Protein AF-A0A2E6QC23-F1 (afdb_monomer)

Structure (mmCIF, N/CA/C/O backbone):
data_AF-A0A2E6QC23-F1
#
_entry.id   AF-A0A2E6QC23-F1
#
loop_
_atom_site.group_PDB
_atom_site.id
_ato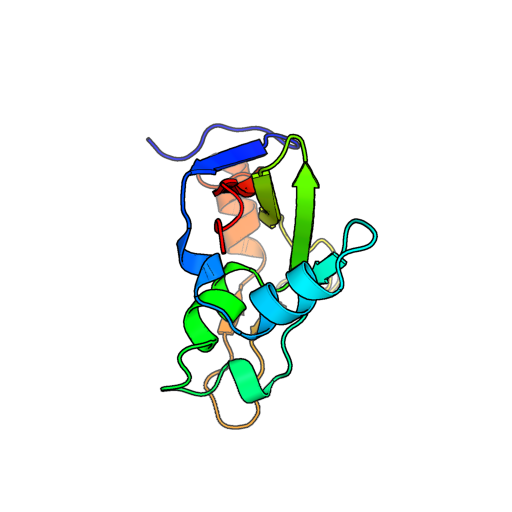m_site.type_symbol
_atom_site.label_atom_id
_atom_site.label_alt_id
_atom_site.label_comp_id
_atom_site.label_asym_id
_atom_site.label_entity_id
_atom_site.label_seq_id
_atom_site.pdbx_PDB_ins_code
_atom_site.Cartn_x
_atom_site.Cartn_y
_atom_site.Cartn_z
_atom_site.occupancy
_atom_site.B_iso_or_equiv
_atom_site.auth_seq_id
_atom_site.auth_comp_id
_atom_site.auth_asym_id
_atom_site.auth_atom_id
_atom_site.pdbx_PDB_model_num
ATOM 1 N N . MET A 1 1 ? -7.668 17.070 -14.080 1.00 34.06 1 MET A N 1
ATOM 2 C CA . MET A 1 1 ? -6.882 17.931 -13.175 1.00 34.06 1 MET A CA 1
ATOM 3 C C . MET A 1 1 ? -5.645 17.131 -12.803 1.00 34.06 1 MET A C 1
ATOM 5 O O . MET A 1 1 ? -5.799 16.092 -12.177 1.00 34.06 1 MET A O 1
ATOM 9 N N . LEU A 1 2 ? -4.474 17.508 -13.325 1.00 41.25 2 LEU A N 1
ATOM 10 C CA . LEU A 1 2 ? -3.199 16.893 -12.937 1.00 41.25 2 LEU A CA 1
ATOM 11 C C . LEU A 1 2 ? -2.903 17.344 -11.500 1.00 41.25 2 LEU A C 1
ATOM 13 O O . LEU A 1 2 ? -3.208 18.482 -11.142 1.00 41.25 2 LEU A O 1
ATOM 17 N N . LEU A 1 3 ? -2.489 16.391 -10.672 1.00 45.81 3 LEU A N 1
ATOM 18 C CA . LEU A 1 3 ? -2.506 16.433 -9.208 1.00 45.81 3 LEU A CA 1
ATOM 19 C C . LEU A 1 3 ? -1.880 17.733 -8.651 1.00 45.81 3 LEU A C 1
ATOM 21 O O . LEU A 1 3 ? -0.894 18.200 -9.203 1.00 45.81 3 LEU A O 1
ATOM 25 N N . PRO A 1 4 ? -2.419 18.352 -7.584 1.00 43.31 4 PRO A N 1
ATOM 26 C CA . PRO A 1 4 ? -1.872 19.598 -7.044 1.00 43.31 4 PRO A CA 1
ATOM 27 C C . PRO A 1 4 ? -0.528 19.409 -6.317 1.00 43.31 4 PRO A C 1
ATOM 29 O O . PRO A 1 4 ? -0.362 18.482 -5.527 1.00 43.31 4 PRO A O 1
ATOM 32 N N . SER A 1 5 ? 0.376 20.375 -6.505 1.00 47.00 5 SER A N 1
ATOM 33 C CA . SER A 1 5 ? 1.673 20.514 -5.822 1.00 47.00 5 SER A CA 1
ATOM 34 C C . SER A 1 5 ? 1.590 20.450 -4.307 1.00 47.00 5 SER A C 1
ATOM 36 O O . SER A 1 5 ? 0.807 21.200 -3.711 1.00 47.00 5 SER A O 1
ATOM 38 N N . SER A 1 6 ? 2.404 19.575 -3.691 1.00 51.03 6 SER A N 1
ATOM 39 C CA . SER A 1 6 ? 2.710 19.610 -2.247 1.00 51.03 6 SER A CA 1
ATOM 40 C C . SER A 1 6 ? 3.490 18.396 -1.743 1.00 51.03 6 SER A C 1
ATOM 42 O O . SER A 1 6 ? 2.945 17.302 -1.616 1.00 51.03 6 SER A O 1
ATOM 44 N N . LYS A 1 7 ? 4.714 18.647 -1.289 1.00 52.28 7 LYS A N 1
ATOM 45 C CA . LYS A 1 7 ? 5.441 17.772 -0.368 1.00 52.28 7 LYS A CA 1
ATOM 46 C C . LYS A 1 7 ? 4.603 17.590 0.910 1.00 52.28 7 LYS A C 1
ATOM 48 O O . LYS A 1 7 ? 4.261 18.582 1.549 1.00 52.28 7 LYS A O 1
ATOM 53 N N . GLY A 1 8 ? 4.258 16.350 1.259 1.00 60.50 8 GLY A N 1
ATOM 54 C CA . GLY A 1 8 ? 3.508 16.031 2.482 1.00 60.50 8 GLY A CA 1
ATOM 55 C C . GLY A 1 8 ? 1.981 16.144 2.392 1.00 60.50 8 GLY A C 1
ATOM 56 O O . GLY A 1 8 ? 1.343 16.173 3.439 1.00 60.50 8 GLY A O 1
ATOM 57 N N . LYS A 1 9 ? 1.377 16.208 1.191 1.00 76.25 9 LYS A N 1
ATOM 58 C CA . LYS A 1 9 ? -0.075 15.978 1.084 1.00 76.25 9 LYS A CA 1
ATOM 59 C C . LYS A 1 9 ? -0.396 14.496 1.087 1.00 76.25 9 LYS A C 1
ATOM 61 O O . LYS A 1 9 ? 0.273 13.693 0.437 1.00 76.25 9 LYS A O 1
ATOM 66 N N . GLU A 1 10 ? -1.483 14.190 1.769 1.00 86.88 10 GLU A N 1
ATOM 67 C CA . GLU A 1 10 ? -2.174 12.918 1.697 1.00 86.88 10 GLU A CA 1
ATOM 68 C C . GLU A 1 10 ? -3.296 13.026 0.663 1.00 86.88 10 GLU A C 1
ATOM 70 O O . GLU A 1 10 ? -3.954 14.063 0.536 1.00 86.88 10 GLU A O 1
ATOM 75 N N . MET A 1 11 ? -3.476 11.967 -0.114 1.00 86.62 11 MET A N 1
ATOM 76 C CA . MET A 1 11 ? -4.595 11.809 -1.031 1.00 86.62 11 MET A CA 1
ATOM 77 C C . MET A 1 11 ? -5.357 10.563 -0.634 1.00 86.62 11 MET A C 1
ATOM 79 O O . MET A 1 11 ? -4.836 9.459 -0.775 1.00 86.62 11 MET A O 1
ATOM 83 N N . THR A 1 12 ? -6.577 10.756 -0.146 1.00 90.00 12 THR A N 1
ATOM 84 C CA . THR A 1 12 ? -7.420 9.666 0.338 1.00 90.00 12 THR A CA 1
ATOM 85 C C . THR A 1 12 ? -8.333 9.149 -0.766 1.00 90.00 12 THR A C 1
ATOM 87 O O . THR A 1 12 ? -8.977 9.923 -1.477 1.00 90.00 12 THR A O 1
ATOM 90 N N . PHE A 1 13 ? -8.394 7.830 -0.888 1.00 90.88 13 PHE A N 1
ATOM 91 C CA . PHE A 1 13 ? -9.215 7.082 -1.821 1.00 90.88 13 PHE A CA 1
ATOM 92 C C . PHE A 1 13 ? -10.073 6.095 -1.025 1.00 90.88 13 PHE A C 1
ATOM 94 O O . PHE A 1 13 ? -9.554 5.155 -0.431 1.00 90.88 13 PHE A O 1
ATOM 101 N N . GLU A 1 14 ? -11.387 6.291 -1.039 1.00 92.12 14 GLU A N 1
ATOM 102 C CA . GLU A 1 14 ? -12.349 5.335 -0.479 1.00 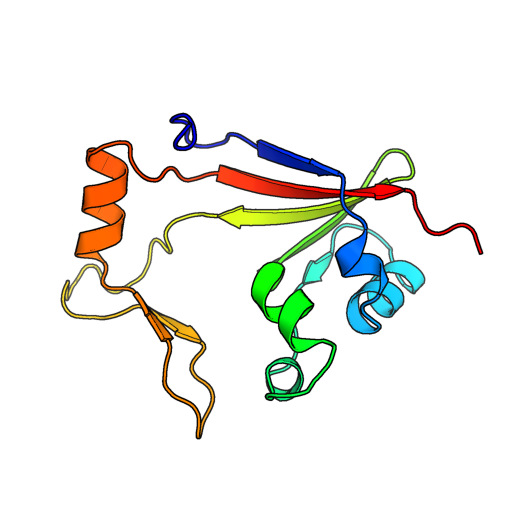92.12 14 GLU A CA 1
ATOM 103 C C . GLU A 1 14 ? -12.448 4.135 -1.435 1.00 92.12 14 GLU A C 1
ATOM 105 O O . GLU A 1 14 ? -12.977 4.254 -2.545 1.00 92.12 14 GLU A O 1
ATOM 110 N N . SER A 1 15 ? -11.851 3.001 -1.063 1.00 92.00 15 SER A N 1
ATOM 111 C CA . SER A 1 15 ? -11.847 1.784 -1.879 1.00 92.00 15 SER A CA 1
ATOM 112 C C . SER A 1 15 ? -11.475 0.562 -1.053 1.00 92.00 15 SER A C 1
ATOM 114 O O . SER A 1 15 ? -10.501 0.580 -0.316 1.00 92.00 15 SER A O 1
ATOM 116 N N . ASP A 1 16 ? -12.192 -0.533 -1.266 1.00 92.38 16 ASP A N 1
ATOM 117 C 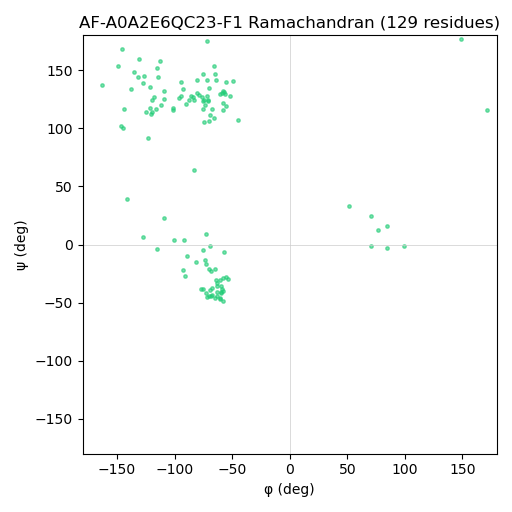CA . ASP A 1 16 ? -12.052 -1.814 -0.573 1.00 92.38 16 ASP A CA 1
ATOM 118 C C . ASP A 1 16 ? -11.270 -2.871 -1.369 1.00 92.38 16 ASP A C 1
ATOM 120 O O . ASP A 1 16 ? -11.126 -3.997 -0.904 1.00 92.38 16 ASP A O 1
ATOM 124 N N . PHE A 1 17 ? -10.721 -2.535 -2.546 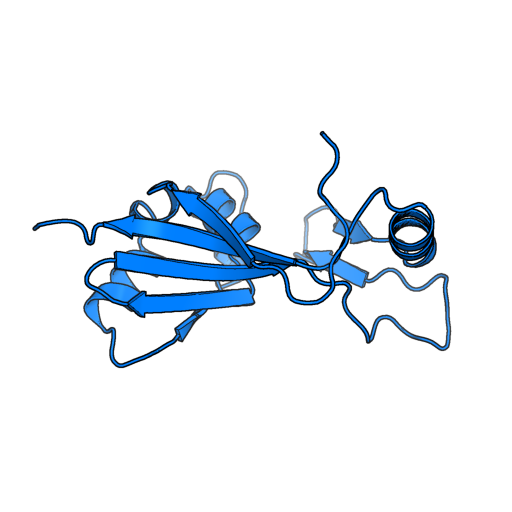1.00 92.31 17 PHE A N 1
ATOM 125 C CA . PHE A 1 17 ? -10.123 -3.522 -3.464 1.00 92.31 17 PHE A CA 1
ATOM 126 C C . PHE A 1 17 ? -9.029 -4.389 -2.820 1.00 92.31 17 PHE A C 1
ATOM 128 O O . PHE A 1 17 ? -8.751 -5.499 -3.265 1.00 92.31 17 PHE A O 1
ATOM 135 N N . PHE A 1 18 ? -8.353 -3.848 -1.808 1.00 91.88 18 PHE A N 1
ATOM 136 C CA . PHE A 1 18 ? -7.263 -4.505 -1.105 1.00 91.88 18 PHE A CA 1
ATOM 137 C C . PHE A 1 18 ? -7.749 -5.483 -0.032 1.00 91.88 18 PHE A C 1
ATOM 139 O O . PHE A 1 18 ? -6.967 -6.315 0.419 1.00 91.88 18 PHE A O 1
ATOM 146 N N . LEU A 1 19 ? -9.021 -5.412 0.366 1.00 92.56 19 LEU A N 1
ATOM 147 C CA . LEU A 1 19 ? -9.626 -6.332 1.327 1.00 92.56 19 LEU A CA 1
ATOM 148 C C . LEU A 1 19 ? -9.864 -7.723 0.721 1.00 92.56 19 LEU A C 1
ATOM 150 O O . LEU A 1 19 ? -10.001 -8.683 1.469 1.00 92.56 19 LEU A O 1
ATOM 154 N N . GLU A 1 20 ? -9.838 -7.876 -0.603 1.00 90.56 20 GLU A N 1
ATOM 155 C CA . GLU A 1 20 ? -9.871 -9.194 -1.257 1.00 90.56 20 GLU A CA 1
ATOM 156 C C . GLU A 1 20 ? -8.540 -9.961 -1.133 1.00 90.56 20 GLU A C 1
ATOM 158 O O . GLU A 1 20 ? -8.491 -11.155 -1.417 1.00 90.56 20 GLU A O 1
ATOM 163 N N . SER A 1 21 ? -7.455 -9.291 -0.724 1.00 92.88 21 SER A N 1
ATOM 164 C CA . SER A 1 21 ? -6.130 -9.905 -0.612 1.00 92.88 21 SER A CA 1
ATOM 165 C C . SER A 1 21 ? -6.028 -10.802 0.617 1.00 92.88 21 SER A C 1
ATOM 167 O O . SER A 1 21 ? -6.169 -10.336 1.751 1.00 92.88 21 SER A O 1
ATOM 169 N N . GLU A 1 22 ? -5.676 -12.071 0.409 1.00 93.19 22 GLU A N 1
ATOM 170 C CA . GLU A 1 22 ? -5.396 -13.018 1.495 1.00 93.19 22 GLU A CA 1
ATOM 171 C C . GLU A 1 22 ? -4.233 -12.520 2.361 1.00 93.19 22 GLU A C 1
ATOM 173 O O . GLU A 1 22 ? -4.254 -12.657 3.584 1.00 93.19 22 GLU A O 1
ATOM 178 N N . PHE A 1 23 ? -3.238 -11.877 1.738 1.00 93.44 23 PHE A N 1
ATOM 179 C CA . PHE A 1 23 ? -2.111 -11.283 2.452 1.00 93.44 23 PHE A CA 1
ATOM 180 C C . PHE A 1 23 ? -2.562 -10.166 3.398 1.00 93.44 23 PHE A C 1
ATOM 182 O O . PHE A 1 23 ? -2.107 -10.113 4.540 1.00 93.44 23 PHE A O 1
ATOM 189 N N . ILE A 1 24 ? -3.456 -9.280 2.951 1.00 93.81 24 ILE A N 1
ATOM 190 C CA . ILE A 1 24 ? -3.985 -8.211 3.807 1.00 93.81 24 ILE A CA 1
ATOM 191 C C . ILE A 1 24 ? -4.868 -8.783 4.914 1.00 93.81 24 ILE A C 1
ATOM 193 O O . ILE A 1 24 ? -4.712 -8.382 6.067 1.00 93.81 24 ILE A O 1
ATOM 197 N N . GLN A 1 25 ? -5.746 -9.735 4.596 1.00 94.62 25 GLN A N 1
ATOM 198 C CA . GLN A 1 25 ? -6.616 -10.372 5.586 1.00 94.62 25 GLN A CA 1
ATOM 199 C C . GLN A 1 25 ? -5.808 -11.069 6.692 1.00 94.62 25 GLN A C 1
ATOM 201 O O . GLN A 1 25 ? -6.117 -10.898 7.871 1.00 94.62 25 GLN A O 1
ATOM 206 N N . ASP A 1 26 ? -4.714 -11.758 6.349 1.00 93.25 26 ASP A N 1
ATOM 207 C CA . ASP A 1 26 ? -3.787 -12.341 7.331 1.00 93.25 26 ASP A CA 1
ATOM 208 C C . ASP A 1 26 ? -3.160 -11.275 8.251 1.00 93.25 26 ASP A C 1
ATOM 210 O O . ASP A 1 26 ? -3.069 -11.463 9.469 1.00 93.25 26 ASP A O 1
ATOM 214 N N . LYS A 1 27 ? -2.764 -10.119 7.697 1.00 92.94 27 LYS A N 1
ATOM 215 C CA . LYS A 1 27 ? -2.233 -9.004 8.500 1.00 92.94 27 LYS A CA 1
ATOM 216 C C . LYS A 1 27 ? -3.284 -8.366 9.397 1.00 92.94 27 LYS A C 1
ATOM 218 O O . LYS A 1 27 ? -2.949 -8.001 10.521 1.00 92.94 27 LYS A O 1
ATOM 223 N N . LEU A 1 28 ? -4.524 -8.245 8.928 1.00 93.06 28 LEU A N 1
ATOM 224 C CA . LEU A 1 28 ? -5.638 -7.717 9.715 1.00 93.06 28 LEU A CA 1
ATOM 225 C C . LEU A 1 28 ? -6.013 -8.656 10.865 1.00 93.06 28 LEU A C 1
ATOM 227 O O . LEU A 1 28 ? -6.180 -8.196 11.992 1.00 93.06 28 LEU A O 1
ATOM 231 N N . ALA A 1 29 ? -6.068 -9.966 10.613 1.00 91.94 29 ALA A N 1
ATOM 232 C CA . ALA A 1 29 ? -6.371 -10.970 11.633 1.00 91.94 29 ALA A CA 1
ATOM 233 C C . ALA A 1 29 ? -5.354 -10.971 12.790 1.00 91.94 29 ALA A C 1
ATOM 235 O O . ALA A 1 29 ? -5.706 -11.263 13.931 1.00 91.94 29 ALA A O 1
ATOM 236 N N . ASN A 1 30 ? -4.101 -10.609 12.501 1.00 91.25 30 ASN A N 1
ATOM 237 C CA . ASN A 1 30 ? -3.003 -10.551 13.466 1.00 91.25 30 ASN A CA 1
ATOM 238 C C . ASN A 1 30 ? -2.573 -9.107 13.795 1.00 91.25 30 ASN A C 1
ATOM 240 O O . ASN A 1 30 ? -1.428 -8.873 14.192 1.00 91.25 30 ASN A O 1
ATOM 244 N N . TYR A 1 31 ? -3.457 -8.124 13.598 1.00 92.94 31 TYR A N 1
ATOM 245 C CA . TYR A 1 31 ? -3.102 -6.714 13.721 1.00 92.94 31 TYR A CA 1
ATOM 246 C C . TYR A 1 31 ? -2.848 -6.306 15.180 1.00 92.94 31 TYR A C 1
ATOM 248 O O . TYR A 1 31 ? -3.717 -6.420 16.042 1.00 92.94 31 TYR A O 1
ATOM 256 N N . SER A 1 32 ? -1.658 -5.764 15.450 1.00 92.25 32 SER A N 1
ATOM 257 C CA . SER A 1 32 ? -1.264 -5.242 16.769 1.00 92.25 32 SER A CA 1
ATOM 258 C C . SER A 1 32 ? -0.734 -3.802 16.724 1.00 92.25 32 SER A C 1
ATOM 260 O O . SER A 1 32 ? -0.207 -3.304 17.717 1.00 92.25 32 SER A O 1
ATOM 262 N N . GLY A 1 33 ? -0.811 -3.147 15.565 1.00 93.50 33 GLY A N 1
ATOM 263 C CA . GLY A 1 33 ? -0.223 -1.836 15.282 1.00 93.50 33 GLY A CA 1
ATOM 264 C C . GLY A 1 33 ? 0.182 -1.723 13.808 1.00 93.50 33 GLY A C 1
ATOM 265 O O . GLY A 1 33 ? 0.039 -2.705 13.087 1.00 93.50 33 GLY A O 1
ATOM 266 N N . PRO A 1 34 ? 0.685 -0.565 13.344 1.00 95.00 34 PRO A N 1
ATOM 267 C CA . PRO A 1 34 ? 0.995 -0.350 11.931 1.00 95.00 34 PRO A CA 1
ATOM 268 C C . PRO A 1 34 ? 1.991 -1.373 11.359 1.00 95.00 34 PRO A C 1
ATOM 270 O O . PRO A 1 34 ? 3.054 -1.609 11.939 1.00 95.00 34 PRO A O 1
ATOM 273 N N . ILE A 1 35 ? 1.669 -1.956 10.200 1.00 93.31 35 ILE A N 1
ATOM 274 C CA . ILE A 1 35 ? 2.451 -3.023 9.554 1.00 93.31 35 ILE A CA 1
ATOM 275 C C . ILE A 1 35 ? 2.958 -2.541 8.199 1.00 93.31 35 ILE A C 1
ATOM 277 O O . ILE A 1 35 ? 2.179 -2.139 7.338 1.00 93.31 35 ILE A O 1
ATOM 281 N N . ARG A 1 36 ? 4.269 -2.655 7.965 1.00 91.25 36 ARG A N 1
ATOM 282 C CA . ARG A 1 36 ? 4.836 -2.452 6.628 1.00 91.25 36 ARG A CA 1
ATOM 283 C C . ARG A 1 36 ? 4.463 -3.621 5.721 1.00 91.25 36 ARG A C 1
ATOM 285 O O . ARG A 1 36 ? 4.730 -4.778 6.045 1.00 91.25 36 ARG A O 1
ATOM 292 N N . LEU A 1 37 ? 3.903 -3.306 4.564 1.00 89.75 37 LEU A N 1
ATOM 293 C CA . LEU A 1 37 ? 3.499 -4.278 3.566 1.00 89.75 37 LEU A CA 1
ATOM 294 C C . LEU A 1 37 ? 4.665 -4.595 2.628 1.00 89.75 37 LEU A C 1
ATOM 296 O O . LEU A 1 37 ? 5.258 -3.712 2.004 1.00 89.75 37 LEU A O 1
ATOM 300 N N . ALA A 1 38 ? 4.994 -5.878 2.543 1.00 87.25 38 ALA A N 1
ATOM 301 C CA . ALA A 1 38 ? 6.032 -6.402 1.671 1.00 87.25 38 ALA A CA 1
ATOM 302 C C . ALA A 1 38 ? 5.614 -7.795 1.193 1.00 87.25 38 ALA A C 1
ATOM 304 O O . ALA A 1 38 ? 5.703 -8.771 1.941 1.00 87.25 38 ALA A O 1
ATOM 305 N N . TRP A 1 39 ? 5.135 -7.877 -0.046 1.00 87.56 39 TRP A N 1
ATOM 306 C CA . TRP A 1 39 ? 4.749 -9.153 -0.643 1.00 87.56 39 TRP A CA 1
ATOM 307 C C . TRP A 1 39 ? 5.982 -9.964 -1.058 1.00 87.56 39 TRP A C 1
ATOM 309 O O . TRP A 1 39 ? 6.982 -9.387 -1.503 1.00 87.56 39 TRP A O 1
ATOM 319 N N . PRO A 1 40 ? 5.919 -11.306 -0.981 1.00 84.62 40 PRO A N 1
ATOM 320 C CA . PRO A 1 40 ? 6.968 -12.157 -1.524 1.00 84.62 40 PRO A CA 1
ATOM 321 C C . PRO A 1 40 ? 7.028 -12.041 -3.060 1.00 84.62 40 PRO A C 1
ATOM 323 O O . PRO A 1 40 ? 6.001 -11.800 -3.695 1.00 84.62 40 PRO A O 1
ATOM 326 N N . PRO A 1 41 ? 8.189 -12.291 -3.700 1.00 80.62 41 PRO A N 1
ATOM 327 C CA . PRO A 1 41 ? 8.325 -12.232 -5.160 1.00 80.62 41 PRO A CA 1
ATOM 328 C C . PRO A 1 41 ? 7.309 -13.088 -5.936 1.00 80.62 41 PRO A C 1
ATOM 330 O O . PRO A 1 41 ? 6.915 -12.732 -7.043 1.00 80.62 41 PRO A O 1
ATOM 333 N N . SER A 1 42 ? 6.843 -14.194 -5.349 1.00 83.38 42 SER A N 1
ATOM 334 C CA . SER A 1 42 ? 5.833 -15.079 -5.943 1.00 83.38 42 SER A CA 1
ATOM 335 C C . SER A 1 42 ? 4.453 -14.431 -6.115 1.00 83.38 42 SER A C 1
ATOM 337 O O . SER A 1 42 ? 3.666 -14.891 -6.946 1.00 83.38 42 SER A O 1
ATOM 339 N N . ALA A 1 43 ? 4.153 -13.364 -5.368 1.00 85.31 43 ALA A N 1
ATOM 340 C CA . ALA A 1 43 ? 2.891 -12.634 -5.476 1.00 85.31 43 ALA A CA 1
ATOM 341 C C . ALA A 1 43 ? 2.751 -11.884 -6.811 1.00 85.31 43 ALA A C 1
ATOM 343 O O . ALA A 1 43 ? 1.641 -11.622 -7.253 1.00 85.31 43 ALA A O 1
ATOM 344 N N . TYR A 1 44 ? 3.867 -11.580 -7.479 1.00 81.56 44 TYR A N 1
ATOM 345 C CA . TYR A 1 44 ? 3.901 -10.775 -8.705 1.00 81.56 44 TYR A CA 1
ATOM 346 C C . TYR A 1 44 ? 3.819 -11.602 -9.996 1.00 81.56 44 TYR A C 1
ATOM 348 O O . TYR A 1 44 ? 3.948 -11.054 -11.091 1.00 81.56 44 TYR A O 1
ATOM 356 N N . HIS A 1 45 ? 3.650 -12.923 -9.902 1.00 82.75 45 HIS A N 1
ATOM 357 C CA . HIS A 1 45 ? 3.513 -13.764 -11.088 1.00 82.75 45 HIS A CA 1
ATOM 358 C C . HIS A 1 45 ? 2.246 -13.418 -11.884 1.00 82.75 45 HIS A C 1
ATOM 360 O O . HIS A 1 45 ? 1.181 -13.166 -11.319 1.00 82.75 45 HIS A O 1
ATOM 366 N N . LEU A 1 46 ? 2.352 -13.455 -13.216 1.00 78.25 46 LEU A N 1
ATOM 367 C CA . LEU A 1 46 ? 1.211 -13.250 -14.109 1.00 78.25 46 LEU A CA 1
ATOM 368 C C . LEU A 1 46 ? 0.110 -14.280 -13.819 1.00 78.25 46 LEU A C 1
ATOM 370 O O . LEU A 1 46 ? 0.380 -15.475 -13.729 1.00 78.25 46 LEU A O 1
ATOM 374 N N . GLY A 1 47 ? -1.128 -13.802 -13.688 1.00 80.00 47 GLY A N 1
ATOM 375 C CA . GLY A 1 47 ? -2.288 -14.630 -13.350 1.00 80.00 47 GLY A CA 1
ATOM 376 C C . GLY A 1 47 ? -2.485 -14.875 -11.851 1.00 80.00 47 GLY A C 1
ATOM 377 O O . GLY A 1 47 ? -3.486 -15.481 -11.481 1.00 80.00 47 GLY A O 1
ATOM 378 N N . ASN A 1 48 ? -1.584 -14.392 -10.986 1.00 85.75 48 ASN A N 1
ATOM 379 C CA . ASN A 1 48 ? -1.814 -14.407 -9.545 1.00 85.75 48 ASN A CA 1
ATOM 380 C C . ASN A 1 48 ? -2.841 -13.312 -9.173 1.00 85.75 48 ASN A C 1
ATOM 382 O O . ASN A 1 48 ? -2.599 -12.147 -9.506 1.00 85.75 48 ASN A O 1
ATOM 386 N N . PRO A 1 49 ? -3.957 -13.637 -8.491 1.00 86.44 49 PRO A N 1
ATOM 387 C CA . PRO A 1 49 ? -4.930 -12.634 -8.046 1.00 86.44 49 PRO A CA 1
ATOM 388 C C . PRO A 1 49 ? -4.313 -11.563 -7.128 1.00 86.44 49 PRO A C 1
ATOM 390 O O . PRO A 1 49 ? -4.718 -10.403 -7.186 1.00 86.44 49 PRO A O 1
ATOM 393 N N . GLU A 1 50 ? -3.264 -11.903 -6.370 1.00 89.06 50 GLU A N 1
ATOM 394 C CA . GLU A 1 50 ? -2.535 -10.965 -5.504 1.00 89.06 50 GLU A CA 1
ATOM 395 C C . GLU A 1 50 ? -1.711 -9.934 -6.279 1.00 89.06 50 GLU A C 1
ATOM 397 O O . GLU A 1 50 ? -1.396 -8.874 -5.741 1.00 89.06 50 GLU A O 1
ATOM 402 N N . ALA A 1 51 ? -1.360 -10.201 -7.542 1.00 86.62 51 ALA A N 1
ATOM 403 C CA . ALA A 1 51 ? -0.398 -9.381 -8.274 1.00 86.62 51 ALA A CA 1
ATOM 404 C C . ALA A 1 51 ? -0.849 -7.921 -8.385 1.00 86.62 51 ALA A C 1
ATOM 406 O O . ALA A 1 51 ? -0.032 -7.012 -8.255 1.00 86.62 51 ALA A O 1
ATOM 407 N N . ARG A 1 52 ? -2.151 -7.678 -8.578 1.00 88.44 52 ARG A N 1
ATOM 408 C CA . ARG A 1 52 ? -2.703 -6.319 -8.662 1.00 88.44 52 ARG A CA 1
ATOM 409 C C . ARG A 1 52 ? -2.558 -5.570 -7.337 1.00 88.44 52 ARG A C 1
ATOM 411 O O . ARG A 1 52 ? -2.140 -4.414 -7.347 1.00 88.44 52 ARG A O 1
ATOM 418 N N . VAL A 1 53 ? -2.893 -6.217 -6.220 1.00 91.00 53 VAL A N 1
ATOM 419 C CA . VAL A 1 53 ? -2.831 -5.606 -4.884 1.00 91.00 53 VAL A CA 1
ATOM 420 C C . VAL A 1 53 ? -1.379 -5.395 -4.465 1.00 91.00 53 VAL A C 1
ATOM 422 O O . VAL A 1 53 ? -1.016 -4.294 -4.055 1.00 91.00 53 VAL A O 1
ATOM 425 N N . ALA A 1 54 ? -0.528 -6.399 -4.681 1.00 88.56 54 ALA A N 1
ATOM 426 C CA . ALA A 1 54 ? 0.903 -6.315 -4.436 1.00 88.56 54 ALA A CA 1
ATOM 427 C C . ALA A 1 54 ? 1.540 -5.170 -5.237 1.00 88.56 54 ALA A C 1
ATOM 429 O O . ALA A 1 54 ? 2.242 -4.345 -4.669 1.00 88.56 54 ALA A O 1
ATOM 430 N N . LEU A 1 55 ? 1.266 -5.046 -6.539 1.00 85.88 55 LEU A N 1
ATOM 431 C CA . LEU A 1 55 ? 1.821 -3.956 -7.352 1.00 85.88 55 LEU A CA 1
ATOM 432 C C . LEU A 1 55 ? 1.364 -2.567 -6.891 1.00 85.88 55 LEU A C 1
ATOM 434 O O . LEU A 1 55 ? 2.148 -1.624 -6.966 1.00 85.88 55 LEU A O 1
ATOM 438 N N . ALA A 1 56 ? 0.119 -2.434 -6.432 1.00 87.00 56 ALA A N 1
ATOM 439 C CA . ALA A 1 56 ? -0.430 -1.152 -6.001 1.00 87.00 56 ALA A CA 1
ATOM 440 C C . ALA A 1 56 ? 0.065 -0.723 -4.610 1.00 87.00 56 ALA A C 1
ATOM 442 O O . ALA A 1 56 ? 0.304 0.462 -4.388 1.00 87.00 56 ALA A O 1
ATOM 443 N N . LEU A 1 57 ? 0.199 -1.673 -3.679 1.00 89.56 57 LEU A N 1
ATOM 444 C CA . LEU A 1 57 ? 0.368 -1.389 -2.249 1.00 89.56 57 LEU A CA 1
ATOM 445 C C . LEU A 1 57 ? 1.713 -1.830 -1.672 1.00 89.56 57 LEU A C 1
ATOM 447 O O . LEU A 1 57 ? 1.983 -1.587 -0.492 1.00 89.56 57 LEU A O 1
ATOM 451 N N . ASN A 1 58 ? 2.569 -2.482 -2.463 1.00 81.12 58 ASN A N 1
ATOM 452 C CA . ASN A 1 58 ? 3.896 -2.863 -2.000 1.00 81.12 58 ASN A CA 1
ATOM 453 C C . ASN A 1 58 ? 4.651 -1.637 -1.486 1.00 81.12 58 ASN A C 1
ATOM 455 O O . ASN A 1 58 ? 4.601 -0.565 -2.083 1.00 81.12 58 ASN A O 1
ATOM 459 N N . THR A 1 59 ? 5.375 -1.821 -0.382 1.00 79.75 59 THR A N 1
ATOM 460 C CA . THR A 1 59 ? 6.075 -0.775 0.380 1.00 79.75 59 THR A CA 1
ATOM 461 C C . THR A 1 59 ? 5.186 0.192 1.164 1.00 79.75 59 THR A C 1
ATOM 463 O O . THR A 1 59 ? 5.729 1.021 1.896 1.00 79.75 59 THR A O 1
ATOM 466 N N . GLY A 1 60 ? 3.861 0.050 1.083 1.00 87.81 60 GLY A N 1
ATOM 467 C CA . GLY A 1 60 ? 2.918 0.787 1.915 1.00 87.81 60 GLY A CA 1
ATOM 468 C C . GLY A 1 60 ? 2.894 0.331 3.373 1.00 87.81 60 GLY A C 1
ATOM 469 O O . GLY A 1 60 ? 3.533 -0.648 3.766 1.00 87.81 60 GLY A O 1
ATOM 470 N N . THR A 1 61 ? 2.117 1.047 4.175 1.00 94.69 61 THR A N 1
ATOM 471 C CA . THR A 1 61 ? 1.863 0.749 5.585 1.00 94.69 61 THR A CA 1
ATOM 472 C C . THR A 1 61 ? 0.375 0.526 5.782 1.00 94.69 61 THR A C 1
ATOM 474 O O . THR A 1 61 ? -0.422 1.400 5.460 1.00 94.69 61 THR A O 1
ATOM 477 N N . LEU A 1 62 ? 0.015 -0.631 6.327 1.00 95.31 62 LEU A N 1
ATOM 478 C CA . LEU A 1 62 ? -1.328 -0.932 6.800 1.00 95.31 62 LEU A CA 1
ATOM 479 C C . LEU A 1 62 ? -1.491 -0.398 8.224 1.00 95.31 62 LEU A C 1
ATOM 481 O O . LEU A 1 62 ? -0.698 -0.743 9.102 1.00 95.31 62 LEU A O 1
ATOM 485 N N . SER A 1 63 ? -2.527 0.397 8.459 1.00 95.81 63 SER A N 1
ATOM 486 C CA . SER A 1 63 ? -2.984 0.794 9.786 1.00 95.81 63 SER A CA 1
ATOM 487 C C . SER A 1 63 ? -4.493 0.594 9.923 1.00 95.81 63 SER A C 1
ATOM 489 O O . SER A 1 63 ? -5.226 0.467 8.946 1.00 95.81 63 SER A O 1
ATOM 491 N N . VAL A 1 64 ? -4.952 0.516 11.166 1.00 93.69 64 VAL A N 1
ATOM 492 C CA . VAL A 1 64 ? -6.368 0.514 11.528 1.00 93.69 64 VAL A CA 1
ATOM 493 C C . VAL A 1 64 ? -6.587 1.699 12.455 1.00 93.69 64 VAL A C 1
ATOM 495 O O . VAL A 1 64 ? -5.977 1.764 13.523 1.00 93.69 64 VAL A O 1
ATOM 498 N N . GLU A 1 65 ? -7.423 2.639 12.028 1.00 89.31 65 GLU A N 1
ATOM 499 C CA . GLU A 1 65 ? -7.704 3.904 12.712 1.00 89.31 65 GLU A CA 1
ATOM 500 C C . GLU A 1 65 ? -9.208 4.170 12.652 1.00 89.31 65 GLU A C 1
ATOM 502 O O . GLU A 1 65 ? -9.824 3.985 11.607 1.00 89.31 65 GLU A O 1
ATOM 507 N N . ASP A 1 66 ? -9.818 4.559 13.775 1.00 86.38 66 ASP A N 1
ATOM 508 C CA . ASP A 1 66 ? -11.246 4.910 13.858 1.00 86.38 66 ASP A CA 1
ATOM 509 C C . ASP A 1 66 ? -12.214 3.854 13.276 1.00 86.38 66 ASP A C 1
ATOM 511 O O . ASP A 1 66 ? -1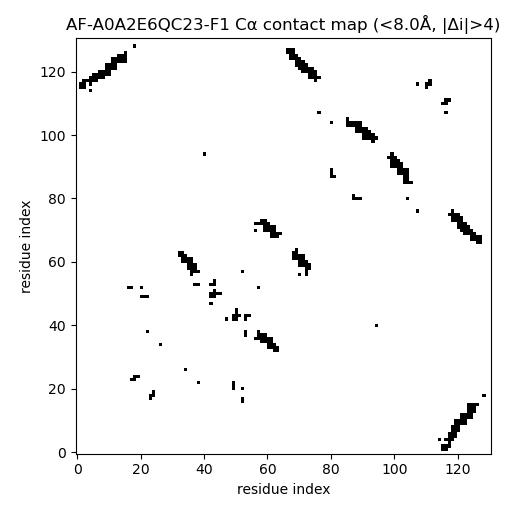3.267 4.179 12.733 1.00 86.38 66 ASP A O 1
ATOM 515 N N . GLY A 1 67 ? -11.867 2.565 13.388 1.00 85.62 67 GLY A N 1
ATOM 516 C CA . GLY A 1 67 ? -12.681 1.463 12.855 1.00 85.62 67 GLY A CA 1
ATOM 517 C C . GLY A 1 67 ? -12.585 1.278 11.336 1.00 85.62 67 GLY A C 1
ATOM 518 O O . GLY A 1 67 ? -13.370 0.523 10.764 1.00 85.62 67 GLY A O 1
ATOM 519 N N . ARG A 1 68 ? -11.616 1.933 10.689 1.00 92.38 68 ARG A N 1
ATOM 520 C CA . ARG A 1 68 ? -11.318 1.821 9.260 1.00 92.38 68 ARG A CA 1
ATOM 521 C C . ARG A 1 68 ? -9.951 1.203 9.033 1.00 92.38 68 ARG A C 1
ATOM 523 O O . ARG A 1 68 ? -9.006 1.454 9.781 1.00 92.38 68 ARG A O 1
ATOM 530 N N . VAL A 1 69 ? -9.847 0.408 7.976 1.00 94.19 69 VAL A N 1
ATOM 531 C CA . VAL A 1 69 ? -8.574 -0.100 7.472 1.00 94.19 69 VAL A CA 1
ATOM 532 C C . VAL A 1 69 ? -7.991 0.933 6.522 1.00 94.19 69 VAL A C 1
ATOM 534 O O . VAL A 1 69 ? -8.662 1.355 5.585 1.00 94.19 69 VAL A O 1
ATOM 537 N N . ARG A 1 70 ? -6.737 1.318 6.752 1.00 95.69 70 ARG A N 1
ATOM 538 C CA . ARG A 1 70 ? -5.993 2.280 5.942 1.00 95.69 70 ARG A CA 1
ATOM 539 C C . ARG A 1 70 ? -4.728 1.649 5.392 1.00 95.69 70 ARG A C 1
ATOM 541 O O . ARG A 1 70 ? -3.981 1.005 6.122 1.00 95.69 70 ARG A O 1
ATOM 548 N N . VAL A 1 71 ? -4.453 1.874 4.113 1.00 94.50 71 VAL A N 1
ATOM 549 C CA . VAL A 1 71 ? -3.158 1.567 3.506 1.00 94.50 71 VAL A CA 1
ATOM 550 C C . VAL A 1 71 ? -2.545 2.844 2.961 1.00 94.50 71 VAL A C 1
ATOM 552 O O . VAL A 1 71 ? -3.047 3.418 2.000 1.00 94.50 71 VAL A O 1
ATOM 555 N N . SER A 1 72 ? -1.432 3.258 3.556 1.00 92.88 72 SER A N 1
ATOM 556 C CA . SER A 1 72 ? -0.690 4.457 3.175 1.00 92.88 72 SER A CA 1
ATOM 557 C C . SER A 1 72 ? 0.526 4.079 2.338 1.00 92.88 72 SER A C 1
ATOM 559 O O . SER A 1 72 ? 1.441 3.422 2.836 1.00 92.88 72 SER A O 1
ATOM 561 N N . VAL A 1 73 ? 0.572 4.505 1.078 1.00 89.44 73 VAL A N 1
ATOM 562 C CA . VAL A 1 73 ? 1.710 4.290 0.176 1.00 89.44 73 VAL A CA 1
ATOM 563 C C . VAL A 1 73 ? 2.381 5.630 -0.112 1.00 89.44 73 VAL A C 1
ATOM 565 O O . VAL A 1 73 ? 1.743 6.533 -0.661 1.00 89.44 73 VAL A O 1
ATOM 568 N N . PRO A 1 74 ? 3.672 5.789 0.222 1.00 84.44 74 PRO A N 1
ATOM 569 C CA . PRO A 1 74 ? 4.414 6.974 -0.172 1.00 84.44 74 PRO A CA 1
ATOM 570 C C . PRO A 1 74 ? 4.648 6.947 -1.689 1.00 84.44 74 PRO A C 1
ATOM 572 O O . PRO A 1 74 ? 5.497 6.215 -2.197 1.00 84.44 74 PRO A O 1
ATOM 575 N N . CYS A 1 75 ? 3.921 7.780 -2.428 1.00 78.44 75 CYS A N 1
ATOM 576 C CA . CYS A 1 75 ? 4.153 8.049 -3.845 1.00 78.44 75 CYS A CA 1
ATOM 577 C C . CYS A 1 75 ? 5.250 9.108 -3.974 1.00 78.44 75 CYS A C 1
ATOM 579 O O . CYS A 1 75 ? 5.017 10.240 -4.399 1.00 78.44 75 CYS A O 1
ATOM 581 N N . THR A 1 76 ? 6.452 8.746 -3.534 1.00 71.44 76 THR A N 1
ATOM 582 C CA . THR A 1 76 ? 7.615 9.633 -3.503 1.00 71.44 76 THR A CA 1
ATOM 583 C C . THR A 1 76 ? 8.703 9.141 -4.438 1.00 71.44 76 THR A C 1
ATOM 585 O O . THR A 1 76 ? 8.877 7.939 -4.636 1.00 71.44 76 THR A O 1
ATOM 588 N N . TRP A 1 77 ? 9.498 10.078 -4.943 1.00 63.69 77 TRP A N 1
ATOM 589 C CA . TRP A 1 77 ? 10.721 9.754 -5.661 1.00 63.69 77 TRP A CA 1
ATOM 590 C C . TRP A 1 77 ? 11.703 8.968 -4.762 1.00 63.69 77 TRP A C 1
ATOM 592 O O . TRP A 1 77 ? 11.984 9.420 -3.646 1.00 63.69 77 TRP A O 1
ATOM 602 N N . PRO A 1 78 ? 12.258 7.820 -5.201 1.00 54.41 78 PRO A N 1
ATOM 603 C CA . PRO A 1 78 ? 13.313 7.132 -4.464 1.00 54.41 78 PRO A CA 1
ATOM 604 C C . PRO A 1 78 ? 14.579 7.998 -4.440 1.00 54.41 78 PRO A C 1
ATOM 606 O O . PRO A 1 78 ? 15.263 8.154 -5.444 1.00 54.41 78 PRO A O 1
ATOM 609 N N . GLN A 1 79 ? 14.92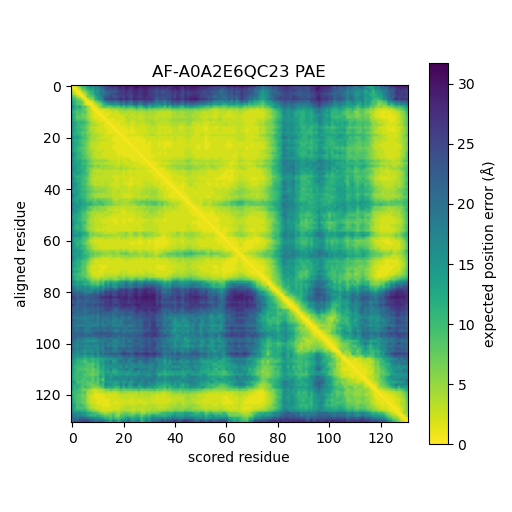2 8.557 -3.277 1.00 49.62 79 GLN A N 1
ATOM 610 C CA . GLN A 1 79 ? 16.020 9.526 -3.137 1.00 49.62 79 GLN A CA 1
ATOM 611 C C . GLN A 1 79 ? 17.441 8.933 -3.242 1.00 49.62 79 GLN A C 1
ATOM 613 O O . GLN A 1 79 ? 18.399 9.654 -2.999 1.00 49.62 79 GLN A O 1
ATOM 618 N N . HIS A 1 80 ? 17.606 7.663 -3.628 1.00 45.78 80 HIS A N 1
ATOM 619 C CA . HIS A 1 80 ? 18.912 6.984 -3.692 1.00 45.78 80 HIS A CA 1
ATOM 620 C C . HIS A 1 80 ? 19.062 6.054 -4.898 1.00 45.78 80 HIS A C 1
ATOM 622 O O . HIS A 1 80 ? 19.636 4.968 -4.813 1.00 45.78 80 HIS A O 1
ATOM 628 N N . SER A 1 81 ? 18.549 6.481 -6.040 1.00 44.41 81 SER A N 1
ATOM 629 C CA . SER A 1 81 ? 19.078 6.031 -7.315 1.00 44.41 81 SER A CA 1
ATOM 630 C C . SER A 1 81 ? 20.344 6.865 -7.586 1.00 44.41 81 SER A C 1
ATOM 632 O O . SER A 1 81 ? 20.402 8.042 -7.237 1.00 44.41 81 SER A O 1
ATOM 634 N N . SER A 1 82 ? 21.443 6.200 -7.938 1.00 42.47 82 SER A N 1
ATOM 635 C CA . SER A 1 82 ? 22.818 6.697 -7.789 1.00 42.47 82 SER A CA 1
ATOM 636 C C . SER A 1 82 ? 23.017 8.161 -8.231 1.00 42.47 82 SER A C 1
ATOM 638 O O . SER A 1 82 ? 23.160 8.436 -9.415 1.00 42.47 82 SER A O 1
ATOM 640 N N . HIS A 1 83 ? 23.196 9.094 -7.281 1.00 39.97 83 HIS A N 1
ATOM 641 C CA . HIS A 1 83 ? 23.588 10.494 -7.559 1.00 39.97 83 HIS A CA 1
ATOM 642 C C . HIS A 1 83 ? 24.915 10.634 -8.338 1.00 39.97 83 HIS A C 1
ATOM 644 O O . HIS A 1 83 ? 25.332 11.740 -8.674 1.00 39.97 83 HIS A O 1
ATOM 650 N N . VAL A 1 84 ? 25.618 9.519 -8.552 1.00 44.84 84 VAL A N 1
ATOM 651 C CA . VAL A 1 84 ? 26.905 9.426 -9.238 1.00 44.84 84 VAL A CA 1
ATOM 652 C C . VAL A 1 84 ? 26.723 9.127 -10.731 1.00 44.84 84 VAL A C 1
ATOM 654 O O . VAL A 1 84 ? 27.616 9.439 -11.513 1.00 44.84 84 VAL A O 1
ATOM 657 N N . ASP A 1 85 ? 25.584 8.557 -11.145 1.00 48.03 85 ASP A N 1
ATOM 658 C CA . ASP A 1 85 ? 25.329 8.197 -12.542 1.00 48.03 85 ASP A CA 1
ATOM 659 C C . ASP A 1 85 ? 23.843 8.397 -12.919 1.00 48.03 85 ASP A C 1
ATOM 661 O O . ASP A 1 85 ? 23.021 7.522 -12.650 1.00 48.03 85 ASP A O 1
ATOM 665 N N . PRO A 1 86 ? 23.487 9.504 -13.599 1.00 44.97 86 PRO A N 1
ATOM 666 C CA . PRO A 1 86 ? 22.115 9.792 -14.028 1.00 44.97 86 PRO A CA 1
ATOM 667 C C . PRO A 1 86 ? 21.598 8.857 -15.142 1.00 44.97 86 PRO A C 1
ATOM 669 O O . PRO A 1 86 ? 20.459 8.999 -15.595 1.00 44.97 86 PRO A O 1
ATOM 672 N N . THR A 1 87 ? 22.419 7.913 -15.624 1.00 44.59 87 THR A N 1
ATOM 673 C CA . THR A 1 87 ? 21.982 6.823 -16.514 1.00 44.59 87 THR A CA 1
ATOM 674 C C . THR A 1 87 ? 21.528 5.582 -15.745 1.00 44.59 87 THR A C 1
ATOM 676 O O . THR A 1 87 ? 20.923 4.675 -16.331 1.00 44.59 87 THR A O 1
ATOM 679 N N . TRP A 1 88 ? 21.769 5.542 -14.431 1.00 45.16 88 TRP A N 1
ATOM 680 C CA . TRP A 1 88 ? 21.355 4.439 -13.587 1.00 45.16 88 TRP A CA 1
ATOM 681 C C . TRP A 1 88 ? 19.848 4.499 -13.372 1.00 45.16 88 TRP A C 1
ATOM 683 O O . TRP A 1 88 ? 19.263 5.471 -12.916 1.00 45.16 88 TRP A O 1
ATOM 693 N N . THR A 1 89 ? 19.186 3.443 -13.795 1.00 51.25 89 THR A N 1
ATOM 694 C CA . THR A 1 89 ? 17.737 3.332 -13.772 1.00 51.25 89 THR A CA 1
ATOM 695 C C . THR A 1 89 ? 17.328 2.586 -12.515 1.00 51.25 89 THR A C 1
ATOM 697 O O . THR A 1 89 ? 17.791 1.463 -12.305 1.00 51.25 89 THR A O 1
ATOM 700 N N . THR A 1 90 ? 16.442 3.164 -11.702 1.00 53.41 90 THR A N 1
ATOM 701 C CA . THR A 1 90 ? 15.907 2.482 -10.517 1.00 53.41 90 THR A CA 1
ATOM 702 C C . THR A 1 90 ? 15.044 1.313 -10.971 1.00 53.41 90 THR A C 1
ATOM 704 O O . THR A 1 90 ? 14.025 1.545 -11.636 1.00 53.41 90 THR A O 1
ATOM 707 N N . PRO A 1 91 ? 15.408 0.062 -10.646 1.00 54.34 91 PRO A N 1
ATOM 708 C CA . PRO A 1 91 ? 14.529 -1.060 -10.905 1.00 54.34 91 PRO A CA 1
ATOM 709 C C . PRO A 1 91 ? 13.333 -0.953 -9.954 1.00 54.34 91 PRO A C 1
ATOM 711 O O . PRO A 1 91 ? 13.482 -1.092 -8.742 1.00 54.34 91 PRO A O 1
ATOM 714 N N . LEU A 1 92 ? 12.148 -0.677 -10.498 1.00 54.72 92 LEU A N 1
ATOM 715 C CA . LEU A 1 92 ? 10.901 -0.695 -9.729 1.00 54.72 92 LEU A CA 1
ATOM 716 C C . LEU A 1 92 ? 10.462 -2.133 -9.452 1.00 54.72 92 LEU A C 1
ATOM 718 O O . LEU A 1 92 ? 9.979 -2.444 -8.367 1.00 54.72 92 LEU A O 1
ATOM 722 N N . VAL A 1 93 ? 10.655 -3.015 -10.436 1.00 55.69 93 VAL A N 1
ATOM 723 C CA . VAL A 1 93 ? 10.383 -4.449 -10.339 1.00 55.69 93 VAL A CA 1
ATOM 724 C C . VAL A 1 93 ? 11.449 -5.185 -11.144 1.00 55.69 93 VAL A C 1
ATOM 726 O O . VAL A 1 93 ? 11.535 -5.022 -12.362 1.00 55.69 93 VAL A O 1
ATOM 729 N N . SER A 1 94 ? 12.253 -6.004 -10.464 1.00 55.97 94 SER A N 1
ATOM 730 C CA . SER A 1 94 ? 13.257 -6.874 -11.086 1.00 55.97 94 SER A CA 1
ATOM 731 C C . SER A 1 94 ? 12.983 -8.318 -10.668 1.00 55.97 94 SER A C 1
ATOM 733 O O . SER A 1 94 ? 13.398 -8.773 -9.602 1.00 55.97 94 SER A O 1
ATOM 735 N N . ILE A 1 95 ? 12.197 -9.025 -11.485 1.00 61.62 95 ILE A N 1
ATOM 736 C CA . ILE A 1 95 ? 11.851 -10.437 -11.283 1.00 61.62 95 ILE A CA 1
ATOM 737 C C . ILE A 1 95 ? 12.582 -11.251 -12.346 1.00 61.62 95 ILE A C 1
ATOM 739 O O . ILE A 1 95 ? 12.451 -11.001 -13.544 1.00 61.62 95 ILE A O 1
ATOM 743 N N . ARG A 1 96 ? 13.356 -12.247 -11.910 1.00 47.75 96 ARG A N 1
ATOM 744 C CA . ARG A 1 96 ? 14.134 -13.113 -12.802 1.00 47.75 96 ARG A CA 1
ATOM 745 C C . ARG A 1 96 ? 13.207 -13.816 -13.804 1.00 47.75 96 ARG A C 1
ATOM 747 O O . ARG A 1 96 ? 12.395 -14.642 -13.407 1.00 47.75 96 ARG A O 1
ATOM 754 N N . GLY A 1 97 ? 13.372 -13.516 -15.094 1.00 53.66 97 GLY A N 1
ATOM 755 C CA . GLY A 1 97 ? 12.575 -14.096 -16.185 1.00 53.66 97 GLY A CA 1
ATOM 756 C C . GLY A 1 97 ? 11.429 -13.216 -16.702 1.00 53.66 97 GLY A C 1
ATOM 757 O O . GLY A 1 97 ? 10.770 -13.615 -17.657 1.00 53.66 97 GLY A O 1
ATOM 758 N N . LEU A 1 98 ? 11.214 -12.027 -16.129 1.00 56.47 98 LEU A N 1
ATOM 759 C CA . LEU A 1 98 ? 10.281 -11.018 -16.641 1.00 56.47 98 LEU A CA 1
ATOM 760 C C . LEU A 1 98 ? 11.030 -9.771 -17.140 1.00 56.47 98 LEU A C 1
ATOM 762 O O . LEU A 1 98 ? 12.163 -9.532 -16.713 1.00 56.47 98 LEU A O 1
ATOM 766 N N . PRO A 1 99 ? 10.415 -8.967 -18.032 1.00 53.28 99 PRO A N 1
ATOM 767 C CA . PRO A 1 99 ? 10.933 -7.650 -18.376 1.00 53.28 99 PRO A CA 1
ATOM 768 C C . PRO A 1 99 ? 11.090 -6.803 -17.115 1.00 53.28 99 PRO A C 1
ATOM 770 O O . PRO A 1 99 ? 10.171 -6.689 -16.305 1.00 53.28 99 PRO A O 1
ATOM 773 N N . GLU A 1 100 ? 12.269 -6.220 -16.952 1.00 57.72 100 GLU A N 1
ATOM 774 C CA . GLU A 1 100 ? 12.561 -5.351 -15.826 1.00 57.72 100 GLU A CA 1
ATOM 775 C C . GLU A 1 100 ? 11.909 -3.985 -16.034 1.00 57.72 100 GLU A C 1
ATOM 777 O O . GLU A 1 100 ? 12.114 -3.338 -17.064 1.00 57.72 100 GLU A O 1
ATOM 782 N N . ILE A 1 101 ? 11.128 -3.536 -15.051 1.00 59.78 101 ILE A N 1
ATOM 783 C CA . ILE A 1 101 ? 10.517 -2.208 -15.084 1.00 59.78 101 ILE A CA 1
ATOM 784 C C . ILE A 1 101 ? 11.478 -1.239 -14.415 1.00 59.78 101 ILE A C 1
ATOM 786 O O . ILE A 1 101 ? 11.831 -1.386 -13.243 1.00 59.78 101 ILE A O 1
ATOM 790 N N . ARG A 1 102 ? 11.891 -0.238 -15.184 1.00 59.50 102 ARG A N 1
ATOM 791 C CA . ARG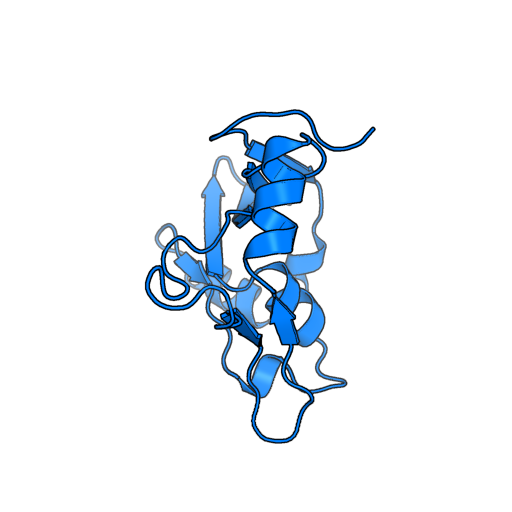 A 1 102 ? 12.915 0.729 -14.820 1.00 59.50 102 ARG A CA 1
ATOM 792 C C . ARG A 1 102 ? 12.386 2.144 -15.009 1.00 59.50 102 ARG A C 1
ATOM 794 O O . ARG A 1 102 ? 11.731 2.416 -16.011 1.00 59.50 102 ARG A O 1
ATOM 801 N N . VAL A 1 103 ? 12.689 3.044 -14.076 1.00 57.78 103 VAL A N 1
ATOM 802 C CA . VAL A 1 103 ? 12.401 4.479 -14.235 1.00 57.78 103 VAL A CA 1
ATOM 803 C C . VAL A 1 103 ? 13.702 5.238 -14.435 1.00 57.78 103 VAL A C 1
ATOM 805 O O . VAL A 1 103 ? 14.671 5.034 -13.706 1.00 57.78 103 VAL A O 1
ATOM 808 N N . GLN A 1 104 ? 13.716 6.098 -15.452 1.00 57.28 104 GLN A N 1
ATOM 809 C CA . GLN A 1 104 ? 14.828 6.992 -15.738 1.00 57.28 104 GLN A CA 1
ATOM 810 C C . GLN A 1 104 ? 14.711 8.248 -14.866 1.00 57.28 104 GLN A C 1
ATOM 812 O O . GLN A 1 104 ? 13.690 8.937 -14.899 1.00 57.28 104 GLN A O 1
ATOM 817 N N . GLU A 1 105 ? 15.760 8.540 -14.098 1.00 56.91 105 GLU A N 1
ATOM 818 C CA . GLU A 1 105 ? 15.772 9.577 -13.056 1.00 56.91 105 GLU A CA 1
ATOM 819 C C . GLU A 1 105 ? 15.439 10.978 -13.569 1.00 56.91 105 GLU A C 1
ATOM 821 O O . GLU A 1 105 ? 14.667 11.713 -12.951 1.00 56.91 105 GLU A O 1
ATOM 826 N N . GLY A 1 106 ? 15.963 11.322 -14.747 1.00 57.53 106 GLY A N 1
ATOM 827 C CA . GLY A 1 106 ? 15.767 12.644 -15.335 1.00 57.53 106 GLY A CA 1
ATOM 828 C C . GLY A 1 106 ? 14.308 12.958 -15.662 1.00 57.53 106 GLY A C 1
ATOM 829 O O . GLY A 1 106 ? 13.894 14.105 -15.531 1.00 57.53 106 GLY A O 1
ATOM 830 N N . LEU A 1 107 ? 13.502 11.960 -16.042 1.00 61.53 107 LEU A N 1
ATOM 831 C CA . LEU A 1 107 ? 12.125 12.210 -16.466 1.00 61.53 107 LEU A CA 1
ATOM 832 C C . LEU A 1 107 ? 11.232 12.594 -15.280 1.00 61.53 107 LEU A C 1
ATOM 834 O O . LEU A 1 107 ? 10.489 13.561 -15.378 1.00 61.53 107 LEU A O 1
ATOM 838 N N . PHE A 1 108 ? 11.320 11.891 -14.148 1.00 60.91 108 PHE A N 1
ATOM 839 C CA . PHE A 1 108 ? 10.492 12.216 -12.981 1.00 60.91 108 PHE A CA 1
ATOM 840 C C . PHE A 1 108 ? 10.902 13.549 -12.344 1.00 60.91 108 PHE A C 1
ATOM 842 O O . PHE A 1 108 ? 10.031 14.332 -11.978 1.00 60.91 108 PHE A O 1
ATOM 849 N N . TRP A 1 109 ? 12.209 13.841 -12.272 1.00 61.09 109 TRP A N 1
ATOM 850 C CA . TRP A 1 109 ? 12.701 15.132 -11.781 1.00 61.09 109 TRP A CA 1
ATOM 851 C C . TRP A 1 109 ? 12.191 16.298 -12.636 1.00 61.09 109 TRP A C 1
ATOM 853 O O . TRP A 1 109 ? 11.665 17.266 -12.090 1.00 61.09 109 TRP A O 1
ATOM 863 N N . VAL A 1 110 ? 12.267 16.185 -13.969 1.00 64.69 110 VAL A N 1
ATOM 864 C CA . VAL A 1 110 ? 11.705 17.195 -14.883 1.00 64.69 110 VAL A CA 1
ATOM 865 C C . VAL A 1 110 ? 10.196 17.325 -14.679 1.00 64.69 110 VAL A C 1
ATOM 867 O O . VAL A 1 110 ? 9.698 18.434 -14.541 1.00 64.69 110 VAL A O 1
ATOM 870 N N . LEU A 1 111 ? 9.463 16.213 -14.588 1.00 66.50 111 LEU A N 1
ATOM 871 C CA . LEU A 1 111 ? 8.012 16.240 -14.375 1.00 66.50 111 LEU A CA 1
ATOM 872 C C . LEU A 1 111 ? 7.614 16.857 -13.024 1.00 66.50 111 LEU A C 1
ATOM 874 O O . LEU A 1 111 ? 6.554 17.474 -12.939 1.00 66.50 111 LEU A O 1
ATOM 878 N N . GLU A 1 112 ? 8.441 16.731 -11.984 1.00 65.88 112 GLU A N 1
ATOM 879 C CA . GLU A 1 112 ? 8.224 17.414 -10.704 1.00 65.88 112 GLU A CA 1
ATOM 880 C C . GLU A 1 112 ? 8.506 18.920 -10.797 1.00 65.88 112 GLU A C 1
ATOM 882 O O . GLU A 1 112 ? 7.712 19.716 -10.293 1.00 65.88 112 GLU A O 1
ATOM 887 N N . GLN A 1 113 ? 9.582 19.327 -11.485 1.00 65.31 113 GLN A N 1
ATOM 888 C CA . GLN A 1 113 ? 9.894 20.745 -11.728 1.00 65.31 113 GLN A CA 1
ATOM 889 C C . GLN A 1 113 ? 8.823 21.442 -12.578 1.00 65.31 113 GLN A C 1
ATOM 891 O O . GLN A 1 113 ? 8.430 22.566 -12.272 1.00 65.31 113 GLN A O 1
ATOM 896 N N . GLU A 1 114 ? 8.308 20.760 -13.601 1.00 69.62 114 GLU A N 1
ATOM 897 C CA . GLU A 1 114 ? 7.240 21.256 -14.479 1.00 69.62 114 GLU A CA 1
ATOM 898 C C . GLU A 1 114 ? 5.850 21.221 -13.810 1.00 69.62 114 GLU A C 1
ATOM 900 O O . GLU A 1 114 ? 4.863 21.688 -14.379 1.00 69.62 114 GLU A O 1
ATOM 905 N N . GLY A 1 115 ? 5.743 20.670 -12.594 1.00 62.47 115 GLY A N 1
ATOM 906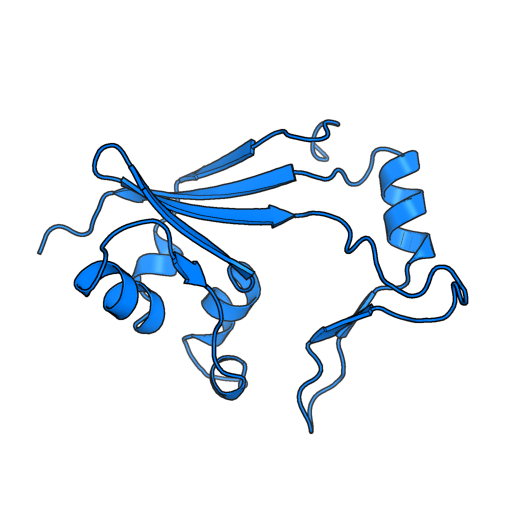 C CA . GLY A 1 115 ? 4.489 20.572 -11.845 1.00 62.47 115 GLY A CA 1
ATOM 907 C C . GLY A 1 115 ? 3.491 19.564 -12.418 1.00 62.47 115 GLY A C 1
ATOM 908 O O . GLY A 1 115 ? 2.284 19.705 -12.232 1.00 62.47 115 GLY A O 1
ATOM 909 N N . TRP A 1 116 ? 3.975 18.567 -13.159 1.00 61.88 116 TRP A N 1
ATOM 910 C CA . TRP A 1 116 ? 3.155 17.511 -13.762 1.00 61.88 116 TRP A CA 1
ATOM 911 C C . TRP A 1 116 ? 3.016 16.294 -12.842 1.00 61.88 116 TRP A C 1
ATOM 913 O O . TRP A 1 116 ? 2.015 15.579 -12.916 1.00 61.88 116 TRP A O 1
ATOM 923 N N . LEU A 1 117 ? 3.999 16.064 -11.968 1.00 64.44 117 LEU A N 1
ATOM 924 C CA . LEU A 1 117 ? 3.990 15.037 -10.927 1.00 64.44 117 LEU A CA 1
ATOM 925 C C . LEU A 1 117 ? 4.410 15.650 -9.593 1.00 64.44 117 LEU A C 1
ATOM 927 O O . LEU A 1 117 ? 5.274 16.516 -9.539 1.00 64.44 117 LEU A O 1
ATOM 931 N N . HIS A 1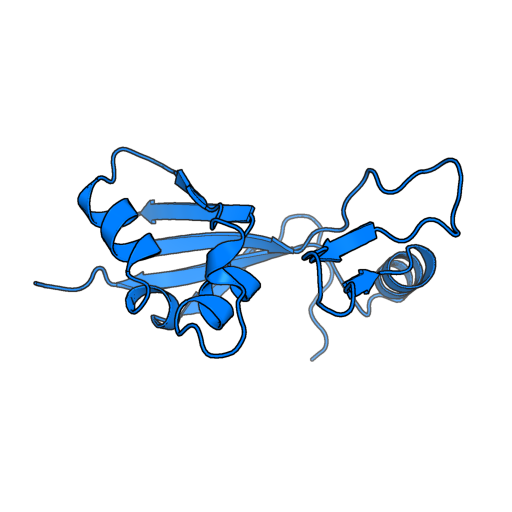 118 ? 3.822 15.186 -8.497 1.00 68.19 118 HIS A N 1
ATOM 932 C CA . HIS A 1 118 ? 4.185 15.643 -7.160 1.00 68.19 118 HIS A CA 1
ATOM 933 C C . HIS A 1 118 ? 4.321 14.460 -6.221 1.00 68.19 118 HIS A C 1
ATOM 935 O O . HIS A 1 118 ? 3.616 13.468 -6.378 1.00 68.19 118 HIS A O 1
ATOM 941 N N . SER A 1 119 ? 5.214 14.580 -5.242 1.00 75.06 119 SER A N 1
ATOM 942 C CA . SER A 1 119 ? 5.327 13.613 -4.154 1.00 75.06 119 SER A CA 1
ATOM 943 C C . SER A 1 119 ? 4.125 13.731 -3.209 1.00 75.06 119 SER A C 1
ATOM 945 O O . SER A 1 119 ? 3.885 14.810 -2.672 1.00 75.06 119 SER A O 1
ATOM 947 N N . TYR A 1 120 ? 3.399 12.642 -2.969 1.00 80.56 120 TYR A N 1
ATOM 948 C CA . TYR A 1 120 ? 2.272 12.588 -2.025 1.00 80.56 120 TYR A CA 1
ATOM 949 C C . TYR A 1 120 ? 2.210 11.220 -1.340 1.00 80.56 120 TYR A C 1
ATOM 951 O O . TYR A 1 120 ? 2.890 10.284 -1.754 1.00 80.56 120 TYR A O 1
ATOM 959 N N . THR A 1 121 ? 1.396 11.096 -0.298 1.00 87.88 121 THR A N 1
ATOM 960 C CA . THR A 1 121 ? 1.024 9.794 0.267 1.00 87.88 121 THR A CA 1
ATOM 961 C C . THR A 1 121 ? -0.365 9.435 -0.230 1.00 87.88 121 THR A C 1
ATOM 963 O O . THR A 1 121 ? -1.320 10.158 0.044 1.00 87.88 121 THR A O 1
ATOM 966 N N . ALA A 1 122 ? -0.488 8.344 -0.975 1.00 89.75 122 ALA A N 1
ATOM 967 C CA . ALA A 1 122 ? -1.788 7.783 -1.306 1.00 89.75 122 ALA A CA 1
ATOM 968 C C . ALA A 1 122 ? -2.302 6.993 -0.100 1.00 89.75 122 ALA A C 1
ATOM 970 O O . ALA A 1 122 ? -1.579 6.149 0.423 1.00 89.75 122 ALA A O 1
ATOM 971 N N . ILE A 1 123 ? -3.523 7.266 0.339 1.00 92.81 123 ILE A N 1
ATOM 972 C CA . ILE A 1 123 ? -4.191 6.544 1.419 1.00 92.81 123 ILE A CA 1
ATOM 973 C C . ILE A 1 123 ? -5.410 5.870 0.818 1.00 92.81 123 ILE A C 1
ATOM 975 O O . ILE A 1 123 ? -6.315 6.553 0.355 1.00 92.81 123 ILE A O 1
ATOM 979 N N . TRP A 1 124 ? -5.449 4.544 0.824 1.00 94.19 124 TRP A N 1
ATOM 980 C CA . TRP A 1 124 ? -6.684 3.812 0.561 1.00 94.19 124 TRP A CA 1
ATOM 981 C C . TRP A 1 124 ? -7.343 3.487 1.885 1.00 94.19 124 TRP A C 1
ATOM 983 O O . TRP A 1 124 ? -6.681 2.938 2.764 1.00 94.19 124 TRP A O 1
ATOM 993 N N . GLU A 1 125 ? -8.617 3.829 2.031 1.00 95.12 125 GLU A N 1
ATOM 994 C CA . GLU A 1 125 ? -9.380 3.504 3.228 1.00 95.12 125 GLU A CA 1
ATOM 995 C C . GLU A 1 125 ? -10.679 2.776 2.899 1.00 95.12 125 GLU A C 1
ATOM 997 O O . GLU A 1 125 ? -11.296 3.004 1.857 1.00 95.12 125 GLU A O 1
ATOM 1002 N N . ALA A 1 126 ? -11.042 1.856 3.787 1.00 94.31 126 ALA A N 1
ATOM 1003 C CA . ALA A 1 126 ? -12.272 1.087 3.728 1.00 94.31 126 ALA A CA 1
ATOM 1004 C C . ALA A 1 126 ? -12.734 0.746 5.147 1.00 94.31 126 ALA A C 1
ATOM 1006 O O . ALA A 1 126 ? -11.922 0.636 6.074 1.00 94.31 126 ALA A O 1
ATOM 1007 N N . ASP A 1 127 ? -14.037 0.554 5.320 1.00 92.00 127 ASP A N 1
ATOM 1008 C CA . ASP A 1 127 ? -14.577 0.060 6.583 1.00 92.00 127 ASP A CA 1
ATOM 1009 C C . ASP A 1 127 ? -14.075 -1.371 6.845 1.00 92.00 127 ASP A C 1
ATOM 1011 O O . ASP A 1 127 ? -13.859 -2.158 5.918 1.00 92.00 127 ASP A O 1
ATOM 1015 N N . ILE A 1 128 ? -13.860 -1.716 8.119 1.00 81.38 128 ILE A N 1
ATOM 1016 C CA . ILE A 1 128 ? -13.462 -3.080 8.491 1.00 81.38 128 ILE A CA 1
ATOM 1017 C C . ILE A 1 128 ? -14.553 -4.055 8.009 1.00 81.38 128 ILE A C 1
ATOM 1019 O O . ILE A 1 128 ? -15.730 -3.824 8.307 1.00 81.38 128 ILE A O 1
ATOM 1023 N N . PRO A 1 129 ? -14.194 -5.151 7.307 1.00 69.69 129 PRO A N 1
ATOM 1024 C CA . PRO A 1 129 ? -15.164 -6.167 6.927 1.00 69.69 129 PRO A CA 1
ATOM 1025 C C . PRO A 1 129 ? -15.889 -6.670 8.177 1.00 69.69 129 PRO A C 1
ATOM 1027 O O . PRO A 1 129 ? -15.265 -7.190 9.104 1.00 69.69 129 PRO A O 1
ATOM 1030 N N . THR A 1 130 ? -17.207 -6.493 8.224 1.00 62.09 130 THR A N 1
ATOM 1031 C CA . THR A 1 130 ? -18.026 -7.098 9.274 1.00 62.09 130 THR A CA 1
ATOM 1032 C C . THR A 1 130 ? -18.158 -8.583 8.953 1.00 62.09 130 THR A C 1
ATOM 1034 O O . THR A 1 130 ? -18.644 -8.950 7.885 1.00 62.09 130 THR A O 1
ATOM 1037 N N . SER A 1 131 ? -17.625 -9.418 9.848 1.00 53.09 131 SER A N 1
ATOM 1038 C CA . SER A 1 131 ? -17.692 -10.885 9.796 1.00 53.09 131 SER A CA 1
ATOM 1039 C C . SER A 1 131 ? -19.122 -11.408 9.802 1.00 53.09 131 SER A C 1
ATOM 1041 O O . SER A 1 131 ? -19.905 -10.869 10.621 1.00 53.09 131 SER A O 1
#

Sequence (131 aa):
MLLPSSKGKEMTFESDFFLESEFIQDKLANYSGPIRLAWPPSAYHLGNPEARVALALNTGTLSVEDGRVRVSVPCTWPQHSSHVDPTWTTPLVSIRGLPEIRVQEGLFWVLEQEGWLHSYTAIWEADIPTS

Solvent-accessible surface area (backbone atoms only — not comparable to full-atom values): 7920 Å² total; per-residue (Å²): 132,77,63,78,84,39,86,83,38,75,47,81,41,87,49,57,80,55,69,78,30,67,71,49,47,55,49,60,78,66,60,85,64,76,40,77,37,72,71,60,81,76,42,65,41,90,89,42,82,48,21,64,50,42,72,74,42,52,74,10,34,39,39,76,56,98,73,26,39,35,38,42,30,74,48,55,82,74,92,76,52,52,94,86,40,79,83,50,50,44,67,80,43,80,51,96,94,55,84,65,43,64,48,59,53,64,59,57,54,49,32,40,75,72,58,64,43,56,39,30,31,41,29,35,32,30,73,58,82,82,128

Secondary structure (DSSP, 8-state):
-PPPP-TTEEEEEE--GGGG-HHHHHHHHT-SS-EE----GGGGSTT-THHHHHHHHTT-EEEEETTEEEEEEEE---TTS-TT-TTPPEEEE--TTSPPEEE-HHHHHHHHHTTSS--EEEEEEEEPPP-

Mean predicted aligned error: 10.59 Å

pLDDT: mean 75.07, std 18.02, range [34.06, 95.81]

Nearest PDB structures (foldseek):
  7ml4-assembly1_Q  TM=2.938E-01  e=1.477E+00  Saccharomyces cerevisiae
  2jya-assembly1_A  TM=2.390E-01  e=1.799E+00  Agrobacterium fabrum str. C58
  6igm-assembly1_E  TM=1.892E-01  e=5.878E+00  Homo sapiens

Foldseek 3Di:
DQDFADDEAEDEDADCLLVVDPQVVVCVVVPDFKDFDADDLVLCDPPRSSNVVCLVQHRWIWGQDPQKIKTKDWPDDPPPQPPPDQQRWDFPDDDPPDDTDTDRPVVVVVCVVVRNDYTYIYMYMYHDDDD

Radius of gyration: 16.5 Å; Cα contacts (8 Å, |Δi|>4): 201; chains: 1; bounding box: 45×36×35 Å